Protein AF-A0A7X9MVZ3-F1 (afdb_monomer_lite)

Structure (mmCIF, N/CA/C/O backbone):
data_AF-A0A7X9MVZ3-F1
#
_entry.id   AF-A0A7X9MVZ3-F1
#
loop_
_atom_site.group_PDB
_atom_site.id
_atom_site.type_symbol
_atom_site.label_atom_id
_atom_site.label_alt_id
_atom_site.label_comp_id
_atom_site.label_asym_id
_atom_site.label_entity_id
_atom_site.label_seq_id
_atom_site.pdbx_PDB_ins_code
_atom_site.Cartn_x
_atom_site.Cartn_y
_atom_site.Cartn_z
_atom_site.occupancy
_atom_site.B_iso_or_equiv
_atom_site.auth_seq_id
_atom_site.auth_comp_id
_atom_site.auth_asym_id
_atom_site.auth_atom_id
_atom_site.pdbx_PDB_model_num
ATOM 1 N N . MET A 1 1 ? -8.293 7.832 -56.905 1.00 48.88 1 MET A N 1
ATOM 2 C CA . MET A 1 1 ? -7.081 8.363 -56.237 1.00 48.88 1 MET A CA 1
ATOM 3 C C . MET A 1 1 ? -7.266 8.619 -54.732 1.00 48.88 1 MET A C 1
ATOM 5 O O . MET A 1 1 ? -6.275 8.580 -54.026 1.00 48.88 1 MET A O 1
ATOM 9 N N . ALA A 1 2 ? -8.491 8.763 -54.198 1.00 55.69 2 ALA A N 1
ATOM 10 C CA . ALA A 1 2 ? -8.731 8.990 -52.758 1.00 55.69 2 ALA A CA 1
ATOM 11 C C . ALA A 1 2 ? -8.364 7.813 -51.818 1.00 55.69 2 ALA A C 1
ATOM 13 O O . ALA A 1 2 ? -8.031 8.020 -50.655 1.00 55.69 2 ALA A O 1
ATOM 14 N N . ASN A 1 3 ? -8.379 6.569 -52.317 1.00 55.69 3 ASN A N 1
ATOM 15 C CA . ASN A 1 3 ? -8.089 5.382 -51.499 1.00 55.69 3 ASN A CA 1
ATOM 16 C C . ASN A 1 3 ? -6.595 5.196 -51.174 1.00 55.69 3 ASN A C 1
ATOM 18 O O . ASN A 1 3 ? -6.268 4.532 -50.193 1.00 55.69 3 ASN A O 1
ATOM 22 N N . PHE A 1 4 ? -5.686 5.775 -51.970 1.00 60.03 4 PHE A N 1
ATOM 23 C CA . PHE A 1 4 ? -4.241 5.663 -51.736 1.00 60.03 4 PHE A CA 1
ATOM 24 C C . PHE A 1 4 ? -3.776 6.584 -50.601 1.00 60.03 4 PHE A C 1
ATOM 26 O O . PHE A 1 4 ? -3.093 6.116 -49.693 1.00 60.03 4 PHE A O 1
ATOM 33 N N . GLU A 1 5 ? -4.234 7.841 -50.571 1.00 62.38 5 GLU A N 1
ATOM 34 C CA . GLU A 1 5 ? -3.944 8.761 -49.459 1.00 62.38 5 GLU A CA 1
ATOM 35 C C . GLU A 1 5 ? -4.497 8.253 -48.125 1.00 62.38 5 GLU A C 1
ATOM 37 O O . GLU A 1 5 ? -3.836 8.368 -47.093 1.00 62.38 5 GLU A O 1
ATOM 42 N N . PHE A 1 6 ? -5.693 7.656 -48.127 1.00 65.94 6 PHE A N 1
ATOM 43 C CA . PHE A 1 6 ? -6.265 7.067 -46.916 1.00 65.94 6 PHE A CA 1
ATOM 44 C C . PHE A 1 6 ? -5.412 5.910 -46.389 1.00 65.94 6 PHE A C 1
ATOM 46 O O . PHE A 1 6 ? -5.160 5.831 -45.186 1.00 65.94 6 PHE A O 1
ATOM 53 N N . ARG A 1 7 ? -4.908 5.051 -47.283 1.00 66.31 7 ARG A N 1
ATOM 54 C CA . ARG A 1 7 ? -4.017 3.944 -46.917 1.00 66.31 7 ARG A CA 1
ATOM 55 C C . ARG A 1 7 ? -2.685 4.441 -46.369 1.00 66.31 7 ARG A C 1
ATOM 57 O O . ARG A 1 7 ? -2.187 3.856 -45.416 1.00 66.31 7 ARG A O 1
ATOM 64 N N . GLU A 1 8 ? -2.120 5.507 -46.930 1.00 68.06 8 GLU A N 1
ATOM 65 C CA . GLU A 1 8 ? -0.877 6.101 -46.427 1.00 68.06 8 GLU A CA 1
ATOM 66 C C . GLU A 1 8 ? -1.055 6.800 -45.079 1.00 68.06 8 GLU A C 1
ATOM 68 O O . GLU A 1 8 ? -0.182 6.685 -44.216 1.00 68.06 8 GLU A O 1
ATOM 73 N N . LYS A 1 9 ? -2.191 7.473 -44.855 1.00 68.50 9 LYS A N 1
ATOM 74 C CA . LYS A 1 9 ? -2.539 8.046 -43.546 1.00 68.50 9 LYS A CA 1
ATOM 75 C C . LYS A 1 9 ? -2.725 6.955 -42.493 1.00 68.50 9 LYS A C 1
ATOM 77 O O . LYS A 1 9 ? -2.188 7.089 -41.397 1.00 68.50 9 LYS A O 1
ATOM 82 N N . LEU A 1 10 ? -3.395 5.856 -42.845 1.00 69.88 10 LEU A N 1
ATOM 83 C CA . LEU A 1 10 ? -3.522 4.670 -41.992 1.00 69.88 10 LEU A CA 1
ATOM 84 C C . LEU A 1 10 ? -2.160 4.030 -41.703 1.00 69.88 10 LEU A C 1
ATOM 86 O O . LEU A 1 10 ? -1.856 3.786 -40.544 1.00 69.88 10 LEU A O 1
ATOM 90 N N . LYS A 1 11 ? -1.294 3.864 -42.709 1.00 69.56 11 LYS A N 1
ATOM 91 C CA . LYS A 1 11 ? 0.069 3.336 -42.519 1.00 69.56 11 LYS A CA 1
ATOM 92 C C . LYS A 1 11 ? 0.944 4.253 -41.662 1.00 69.56 11 LYS A C 1
ATOM 94 O O . LYS A 1 11 ? 1.782 3.767 -40.915 1.00 69.56 11 LYS A O 1
ATOM 99 N N . LYS A 1 12 ? 0.776 5.577 -41.762 1.00 67.81 12 LYS A N 1
ATOM 100 C CA . LYS A 1 12 ? 1.462 6.553 -40.898 1.00 67.81 12 LYS A CA 1
ATOM 101 C C . LYS A 1 12 ? 0.949 6.507 -39.462 1.00 67.81 12 LYS A C 1
ATOM 103 O O . LYS A 1 12 ? 1.763 6.598 -38.554 1.00 67.81 12 LYS A O 1
ATOM 108 N N . LEU A 1 13 ? -0.357 6.343 -39.260 1.00 64.81 13 LEU A N 1
ATOM 109 C CA . LEU A 1 13 ? -0.957 6.159 -37.936 1.00 64.81 13 LEU A CA 1
ATOM 110 C C . LEU A 1 13 ? -0.528 4.832 -37.303 1.00 64.81 13 LEU A C 1
ATOM 112 O O . LEU A 1 13 ? -0.133 4.817 -36.145 1.00 64.81 13 LEU A O 1
ATOM 116 N N . GLU A 1 14 ? -0.528 3.747 -38.073 1.00 64.38 14 GLU A N 1
ATOM 117 C CA . GLU A 1 14 ? -0.050 2.430 -37.646 1.00 64.38 14 GLU A CA 1
ATOM 118 C C . GLU A 1 14 ? 1.447 2.479 -37.312 1.00 64.38 14 GLU A C 1
ATOM 120 O O . GLU A 1 14 ? 1.848 2.071 -36.229 1.00 64.38 14 GLU A O 1
ATOM 125 N N . ASN A 1 15 ? 2.270 3.106 -38.160 1.00 63.06 15 ASN A N 1
ATOM 126 C CA . ASN A 1 15 ? 3.689 3.316 -37.871 1.00 63.06 15 ASN A CA 1
ATOM 127 C C . ASN A 1 15 ? 3.935 4.256 -36.684 1.00 63.06 15 ASN A C 1
ATOM 129 O O . ASN A 1 15 ? 4.943 4.085 -36.013 1.00 63.06 15 ASN A O 1
ATOM 133 N N . ALA A 1 16 ? 3.066 5.233 -36.410 1.00 61.06 16 ALA A N 1
ATOM 134 C CA . ALA A 1 16 ? 3.166 6.094 -35.228 1.00 61.06 16 ALA A CA 1
ATOM 135 C C . ALA A 1 16 ? 2.725 5.369 -33.946 1.00 61.06 16 ALA A C 1
ATOM 137 O O . ALA A 1 16 ? 3.296 5.600 -32.886 1.00 61.06 16 ALA A O 1
ATOM 138 N N . ALA A 1 17 ? 1.749 4.463 -34.046 1.00 59.72 17 ALA A N 1
ATOM 139 C CA . ALA A 1 17 ? 1.313 3.616 -32.942 1.00 59.72 17 ALA A CA 1
ATOM 140 C C . ALA A 1 17 ? 2.335 2.510 -32.621 1.00 59.72 17 ALA A C 1
ATOM 142 O O . ALA A 1 17 ? 2.545 2.197 -31.450 1.00 59.72 17 ALA A O 1
ATOM 143 N N . VAL A 1 18 ? 2.996 1.955 -33.645 1.00 59.69 18 VAL A N 1
ATOM 144 C CA . VAL A 1 18 ? 4.066 0.951 -33.512 1.00 59.69 18 VAL A CA 1
ATOM 145 C C . VAL A 1 18 ? 5.393 1.602 -33.105 1.00 59.69 18 VAL A C 1
ATOM 147 O O . VAL A 1 18 ? 6.078 1.068 -32.240 1.00 59.69 18 VAL A O 1
ATOM 150 N N . LYS A 1 19 ? 5.717 2.802 -33.615 1.00 51.12 19 LYS A N 1
ATOM 151 C CA . LYS A 1 19 ? 6.780 3.678 -33.080 1.00 51.12 19 LYS A CA 1
ATOM 152 C C . LYS A 1 19 ? 6.331 4.438 -31.830 1.00 51.12 19 LYS A C 1
ATOM 154 O O . LYS A 1 19 ? 6.714 5.591 -31.623 1.00 51.12 19 LYS A O 1
ATOM 159 N N . ASN A 1 20 ? 5.603 3.780 -30.933 1.00 51.31 20 ASN A N 1
ATOM 160 C CA . ASN A 1 20 ? 5.730 4.117 -29.521 1.00 51.31 20 ASN A CA 1
ATOM 161 C C . ASN A 1 20 ? 7.125 3.659 -29.052 1.00 51.31 20 ASN A C 1
ATOM 163 O O . ASN A 1 20 ? 7.259 2.801 -28.185 1.00 51.31 20 ASN A O 1
ATOM 167 N N . ASP A 1 21 ? 8.173 4.259 -29.630 1.00 50.97 21 ASP A N 1
ATOM 168 C CA . ASP A 1 21 ? 9.518 4.338 -29.068 1.00 50.97 21 ASP A CA 1
ATOM 169 C C . ASP A 1 21 ? 9.423 5.280 -27.864 1.00 50.97 21 ASP A C 1
ATOM 171 O O . ASP A 1 21 ? 9.967 6.385 -27.839 1.00 50.97 21 ASP A O 1
ATOM 175 N N . VAL A 1 22 ? 8.636 4.879 -26.865 1.00 53.94 22 VAL A N 1
ATOM 176 C CA . VAL A 1 22 ? 8.691 5.505 -25.556 1.00 53.94 22 VAL A CA 1
ATOM 177 C C . VAL A 1 22 ? 10.095 5.160 -25.074 1.00 53.94 22 VAL A C 1
ATOM 179 O O . VAL A 1 22 ? 10.392 3.971 -24.925 1.00 53.94 22 VAL A O 1
ATOM 182 N N . PRO A 1 23 ? 11.003 6.142 -24.912 1.00 49.72 23 PRO A N 1
ATOM 183 C CA . PRO A 1 23 ? 12.373 5.834 -24.544 1.00 49.72 23 PRO A CA 1
ATOM 184 C C . PRO A 1 23 ? 12.328 4.966 -23.281 1.00 49.72 23 PRO A C 1
ATOM 186 O O . PRO A 1 23 ? 11.515 5.261 -22.403 1.00 49.72 23 PRO A O 1
ATOM 189 N N . PRO A 1 24 ? 13.175 3.932 -23.131 1.00 54.59 24 PRO A N 1
ATOM 190 C CA . PRO A 1 24 ? 13.120 3.015 -21.981 1.00 54.59 24 PRO A CA 1
ATOM 191 C C . PRO A 1 24 ? 13.153 3.764 -20.633 1.00 54.59 24 PRO A C 1
ATOM 193 O O . PRO A 1 24 ? 12.615 3.323 -19.616 1.00 54.59 24 PRO A O 1
ATOM 196 N N . LYS A 1 25 ? 13.719 4.976 -20.649 1.00 50.94 25 LYS A N 1
ATOM 197 C CA . LYS A 1 25 ? 13.697 5.947 -19.556 1.00 50.94 25 LYS A CA 1
ATOM 198 C C . LYS A 1 25 ? 12.284 6.432 -19.190 1.00 50.94 25 LYS A C 1
ATOM 200 O O . LYS A 1 25 ? 11.972 6.477 -18.007 1.00 50.94 25 LYS A O 1
ATOM 205 N N . ALA A 1 26 ? 11.423 6.751 -20.153 1.00 53.16 26 ALA A N 1
ATOM 206 C CA . ALA A 1 26 ? 10.044 7.195 -19.933 1.00 53.16 26 ALA A CA 1
ATOM 207 C C . ALA A 1 26 ? 9.122 6.057 -19.463 1.00 53.16 26 ALA A C 1
ATOM 209 O O . ALA A 1 26 ? 8.292 6.287 -18.586 1.00 53.16 26 ALA A O 1
ATOM 210 N N . THR A 1 27 ? 9.327 4.821 -19.926 1.00 53.47 27 THR A N 1
ATOM 211 C CA . THR A 1 27 ? 8.652 3.629 -19.376 1.00 53.47 27 THR A CA 1
ATOM 212 C C . THR A 1 27 ? 9.051 3.402 -17.915 1.00 53.47 27 THR A C 1
ATOM 214 O O . THR A 1 27 ? 8.189 3.172 -17.067 1.00 53.47 27 THR A O 1
ATOM 217 N N . SER A 1 28 ? 10.338 3.569 -17.583 1.00 58.75 28 SER A N 1
ATOM 218 C CA . SER A 1 28 ? 10.827 3.483 -16.197 1.00 58.75 28 SER A CA 1
ATOM 219 C C . SER A 1 28 ? 10.344 4.635 -15.301 1.00 58.75 28 SER A C 1
ATOM 221 O O . SER A 1 28 ? 10.078 4.431 -14.116 1.00 58.75 28 SER A O 1
ATOM 223 N N . MET A 1 29 ? 10.181 5.835 -15.867 1.00 57.38 29 MET A N 1
ATOM 224 C CA . MET A 1 29 ? 9.731 7.033 -15.157 1.00 57.38 29 MET A CA 1
ATOM 225 C C . MET A 1 29 ? 8.218 6.999 -14.909 1.00 57.38 29 MET A C 1
ATOM 227 O O . MET A 1 29 ? 7.775 7.352 -13.818 1.00 57.38 29 MET A O 1
ATOM 231 N N . GLY A 1 30 ? 7.438 6.492 -15.870 1.00 62.31 30 GLY A N 1
ATOM 232 C CA . GLY A 1 30 ? 6.011 6.209 -15.709 1.00 62.31 30 GLY A CA 1
ATOM 233 C C . GLY A 1 30 ? 5.754 5.134 -14.652 1.00 62.31 30 GLY A C 1
ATOM 234 O O . GLY A 1 30 ? 4.924 5.337 -13.770 1.00 62.31 30 GLY A O 1
ATOM 235 N N . PHE A 1 31 ? 6.535 4.046 -14.660 1.00 66.38 31 PHE A N 1
ATOM 236 C CA . PHE A 1 31 ? 6.484 3.029 -13.604 1.00 66.38 31 PHE A CA 1
ATOM 237 C C . PHE A 1 31 ? 6.829 3.607 -12.226 1.00 66.38 31 PHE A C 1
ATOM 239 O O . PHE A 1 31 ? 6.125 3.330 -11.261 1.00 66.38 31 PHE A O 1
ATOM 246 N N . GLY A 1 32 ? 7.872 4.437 -12.124 1.00 70.25 32 GLY A N 1
ATOM 247 C CA . GLY A 1 32 ? 8.261 5.079 -10.865 1.00 70.25 32 GLY A CA 1
ATOM 248 C C . GLY A 1 32 ? 7.207 6.055 -10.332 1.00 70.25 32 GLY A C 1
ATOM 249 O O . GLY A 1 32 ? 6.886 6.025 -9.145 1.00 70.25 32 GLY A O 1
ATOM 250 N N . CYS A 1 33 ? 6.625 6.880 -11.208 1.00 77.00 33 CYS A N 1
ATOM 251 C CA . CYS A 1 33 ? 5.543 7.802 -10.854 1.00 77.00 33 CYS A CA 1
ATOM 252 C C . CYS A 1 33 ? 4.279 7.048 -10.420 1.00 77.00 33 CYS A C 1
ATOM 254 O O . CYS A 1 33 ? 3.673 7.395 -9.407 1.00 77.00 33 CYS A O 1
ATOM 256 N N . PHE A 1 34 ? 3.930 5.971 -11.126 1.00 79.69 34 PHE A N 1
ATOM 257 C CA . PHE A 1 34 ? 2.823 5.098 -10.752 1.00 79.69 34 PHE A CA 1
ATOM 258 C C . PHE A 1 34 ? 3.053 4.461 -9.377 1.00 79.69 34 PHE A C 1
ATOM 260 O O . PHE A 1 34 ? 2.172 4.513 -8.523 1.00 79.69 34 PHE A O 1
ATOM 267 N N . LEU A 1 35 ? 4.248 3.929 -9.112 1.00 81.25 35 LEU A N 1
ATOM 268 C CA . LEU A 1 35 ? 4.574 3.280 -7.839 1.00 81.25 35 LEU A CA 1
ATOM 269 C C . LEU A 1 35 ? 4.538 4.278 -6.667 1.00 81.25 35 LEU A C 1
ATOM 271 O O . LEU A 1 35 ? 3.916 3.995 -5.645 1.00 81.25 35 LEU A O 1
ATOM 275 N N . LEU A 1 36 ? 5.106 5.476 -6.845 1.00 84.19 36 LEU A N 1
ATOM 276 C CA . LEU A 1 36 ? 5.025 6.572 -5.868 1.00 84.19 36 LEU A CA 1
ATOM 277 C C . LEU A 1 36 ? 3.580 7.017 -5.607 1.00 84.19 36 LEU A C 1
ATOM 279 O O . LEU A 1 36 ? 3.176 7.136 -4.450 1.00 84.19 36 LEU A O 1
ATOM 283 N N . GLY A 1 37 ? 2.789 7.223 -6.664 1.00 85.56 37 GLY A N 1
ATOM 284 C CA . GLY A 1 37 ? 1.380 7.597 -6.546 1.00 85.56 37 GLY A CA 1
ATOM 285 C C . GLY A 1 37 ? 0.556 6.526 -5.833 1.00 85.56 37 GLY A C 1
ATOM 286 O O . GLY A 1 37 ? -0.272 6.847 -4.982 1.00 85.56 37 GLY A O 1
ATOM 287 N N . THR A 1 38 ? 0.837 5.250 -6.106 1.00 85.69 38 THR A N 1
ATOM 288 C CA . THR A 1 38 ? 0.139 4.128 -5.466 1.00 85.69 38 THR A CA 1
ATOM 289 C C . THR A 1 38 ? 0.490 4.020 -3.981 1.00 85.69 38 THR A C 1
ATOM 291 O O . THR A 1 38 ? -0.402 3.811 -3.164 1.00 85.69 38 THR A O 1
ATOM 294 N N . ILE A 1 39 ? 1.756 4.228 -3.596 1.00 86.75 39 ILE A N 1
ATOM 295 C CA . ILE A 1 39 ? 2.169 4.276 -2.180 1.00 86.75 39 ILE A CA 1
ATOM 296 C C . ILE A 1 39 ? 1.468 5.426 -1.447 1.00 86.75 39 ILE A C 1
ATOM 298 O O . ILE A 1 39 ? 0.931 5.228 -0.356 1.00 86.75 39 ILE A O 1
ATOM 302 N N . PHE A 1 40 ? 1.433 6.616 -2.052 1.00 91.06 40 PHE A N 1
ATOM 303 C CA . PHE A 1 40 ? 0.743 7.769 -1.473 1.00 91.06 40 PHE A CA 1
ATOM 304 C C . PHE A 1 40 ? -0.759 7.498 -1.294 1.00 91.06 40 PHE A C 1
ATOM 306 O O . PHE A 1 40 ? -1.325 7.769 -0.233 1.00 91.06 40 PHE A O 1
ATOM 313 N N . PHE A 1 41 ? -1.392 6.881 -2.293 1.00 88.88 41 PHE A N 1
ATOM 314 C CA . PHE A 1 41 ? -2.797 6.484 -2.242 1.00 88.88 41 PHE A CA 1
ATOM 315 C C . PHE A 1 41 ? -3.088 5.453 -1.140 1.00 88.88 41 PHE A C 1
ATOM 317 O O . PHE A 1 41 ? -4.072 5.591 -0.412 1.00 88.88 41 PHE A O 1
ATOM 324 N N . ILE A 1 42 ? -2.211 4.460 -0.953 1.00 90.31 42 ILE A N 1
ATOM 325 C CA . ILE A 1 42 ? -2.318 3.496 0.154 1.00 90.31 42 ILE A 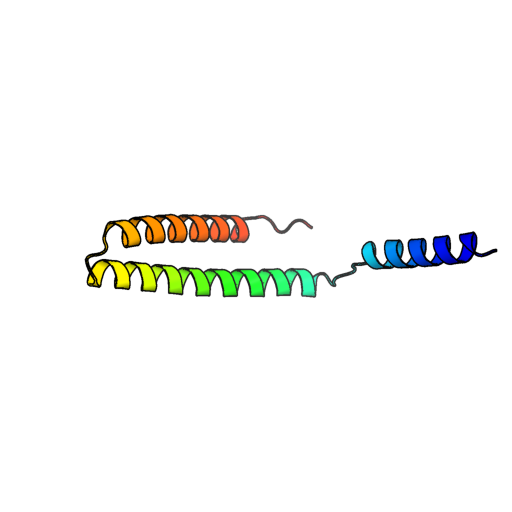CA 1
ATOM 326 C C . ILE A 1 42 ? -2.262 4.223 1.503 1.00 90.31 42 ILE A C 1
ATOM 328 O O . ILE A 1 42 ? -3.075 3.930 2.378 1.00 90.31 42 ILE A O 1
ATOM 332 N N . GLY A 1 43 ? -1.368 5.205 1.663 1.00 89.69 43 GLY A N 1
ATOM 333 C CA . GLY A 1 43 ? -1.292 6.024 2.877 1.00 89.69 43 GLY A CA 1
ATOM 334 C C . GLY A 1 43 ? -2.612 6.733 3.201 1.00 89.69 43 GLY A C 1
ATOM 335 O O . GLY A 1 43 ? -3.076 6.688 4.343 1.00 89.69 43 GLY A O 1
ATOM 336 N N . ILE A 1 44 ? -3.268 7.307 2.187 1.00 91.75 44 ILE A N 1
ATOM 337 C CA . ILE A 1 44 ? -4.596 7.923 2.336 1.00 91.75 44 ILE A CA 1
ATOM 338 C C . ILE A 1 44 ? -5.643 6.881 2.752 1.00 91.75 44 ILE A C 1
ATOM 340 O O . ILE A 1 44 ? -6.443 7.152 3.645 1.00 91.75 44 ILE A O 1
ATOM 344 N N . LEU A 1 45 ? -5.637 5.685 2.158 1.00 89.12 45 LEU A N 1
ATOM 345 C CA . LEU A 1 45 ? -6.574 4.611 2.516 1.00 89.12 45 LEU A CA 1
ATOM 346 C C . LEU A 1 45 ? -6.408 4.136 3.966 1.00 89.12 45 LEU A C 1
ATOM 348 O O . LEU A 1 45 ? -7.404 3.858 4.640 1.00 89.12 45 LEU A O 1
ATOM 352 N N . VAL A 1 46 ? -5.171 4.059 4.464 1.00 89.94 46 VAL A N 1
ATOM 353 C CA . VAL A 1 46 ? -4.906 3.721 5.871 1.00 89.94 46 VAL A CA 1
ATOM 354 C C . VAL A 1 46 ? -5.425 4.827 6.789 1.00 89.94 46 VAL A C 1
ATOM 356 O O . VAL A 1 46 ? -6.128 4.536 7.757 1.00 89.94 46 VAL A O 1
ATOM 359 N N . TYR A 1 47 ? -5.149 6.092 6.463 1.00 91.38 47 TYR A N 1
ATOM 360 C CA . TYR A 1 47 ? -5.674 7.229 7.220 1.00 91.38 47 TYR A CA 1
ATOM 361 C C . TYR A 1 47 ? -7.209 7.231 7.258 1.00 91.38 47 TYR A C 1
ATOM 363 O O . TYR A 1 47 ? -7.812 7.378 8.323 1.00 91.38 47 TYR A O 1
ATOM 371 N N . LEU A 1 48 ? -7.845 6.997 6.109 1.00 89.62 48 LEU A N 1
ATOM 372 C CA . LEU A 1 48 ? -9.295 6.914 5.989 1.00 89.62 48 LEU A CA 1
ATOM 373 C C . LEU A 1 48 ? -9.852 5.771 6.846 1.00 89.62 48 LEU A C 1
ATOM 375 O O . LEU A 1 48 ? -10.809 5.971 7.585 1.00 89.62 48 LEU A O 1
ATOM 379 N N . THR A 1 49 ? -9.200 4.609 6.834 1.00 89.00 49 THR A N 1
ATOM 380 C CA . THR A 1 49 ? -9.570 3.472 7.687 1.00 89.00 49 THR A CA 1
ATOM 381 C C . THR A 1 49 ? -9.563 3.867 9.167 1.00 89.00 49 THR A C 1
ATOM 383 O O . THR A 1 49 ? -10.563 3.659 9.851 1.00 89.00 49 THR A O 1
ATOM 386 N N . ILE A 1 50 ? -8.493 4.508 9.657 1.00 89.31 50 ILE A N 1
ATOM 387 C CA . ILE A 1 50 ? -8.404 4.991 11.049 1.00 89.31 50 ILE A CA 1
ATOM 388 C C . ILE A 1 50 ? -9.533 5.987 11.355 1.00 89.31 50 ILE A C 1
ATOM 390 O O . ILE A 1 50 ? -10.182 5.888 12.396 1.00 89.31 50 ILE A O 1
ATOM 394 N N . SER A 1 51 ? -9.816 6.909 10.432 1.00 89.31 51 SER A N 1
ATOM 395 C CA . SER A 1 51 ? -10.900 7.886 10.578 1.00 89.31 51 SER A CA 1
ATOM 396 C C . SER A 1 51 ? -12.280 7.222 10.689 1.00 89.31 51 SER 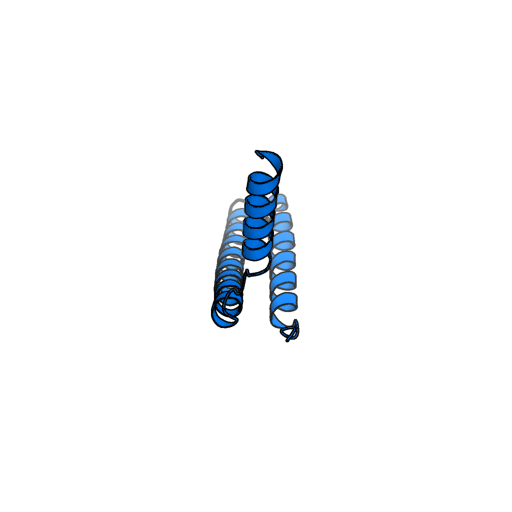A C 1
ATOM 398 O O . SER A 1 51 ? -13.082 7.609 11.542 1.00 89.31 51 SER A O 1
ATOM 400 N N . LEU A 1 52 ? -12.556 6.177 9.901 1.00 88.69 52 LEU A N 1
ATOM 401 C CA . LEU A 1 52 ? -13.811 5.422 9.999 1.00 88.69 52 LEU A CA 1
ATOM 402 C C . LEU A 1 52 ? -13.950 4.676 11.333 1.00 88.69 52 LEU A C 1
ATOM 404 O O . LEU A 1 52 ? -15.050 4.630 11.886 1.00 88.69 52 LEU A O 1
ATOM 408 N N . TYR A 1 53 ? -12.849 4.147 11.874 1.00 88.38 53 TYR A N 1
ATOM 409 C CA . TYR A 1 53 ? -12.849 3.519 13.198 1.00 88.38 53 TYR A CA 1
ATOM 410 C C . TYR A 1 53 ? -13.138 4.5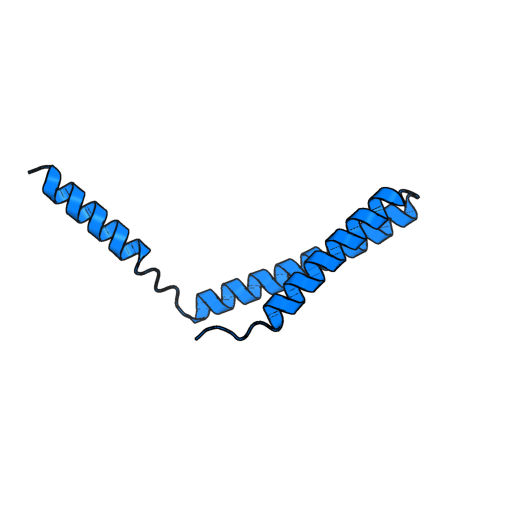25 14.320 1.00 88.38 53 TYR A C 1
ATOM 412 O O . TYR A 1 53 ? -13.908 4.205 15.223 1.00 88.38 53 TYR A O 1
ATOM 420 N N . ILE A 1 54 ? -12.595 5.747 14.243 1.00 91.19 54 ILE A N 1
ATOM 421 C CA . ILE A 1 54 ? -12.887 6.823 15.211 1.00 91.19 54 ILE A CA 1
ATOM 422 C C . ILE A 1 54 ? -14.375 7.208 15.183 1.00 91.19 54 ILE A C 1
ATOM 424 O O . ILE A 1 54 ? -14.966 7.478 16.224 1.00 91.19 54 ILE A O 1
ATOM 428 N N . ASN A 1 55 ? -15.002 7.188 14.005 1.00 90.88 55 ASN A N 1
ATOM 429 C CA . ASN A 1 55 ? -16.423 7.506 13.836 1.00 90.88 55 ASN A CA 1
ATOM 430 C C . ASN A 1 55 ? -17.368 6.318 14.127 1.00 90.88 55 ASN A C 1
ATOM 432 O O . ASN A 1 55 ? -18.558 6.406 13.837 1.00 90.88 55 ASN A O 1
ATOM 436 N N . ASN A 1 56 ? -16.867 5.211 14.695 1.00 88.19 56 ASN A N 1
ATOM 437 C CA . ASN A 1 56 ? -17.618 3.977 14.981 1.00 88.19 56 ASN A CA 1
ATOM 438 C C . ASN A 1 56 ? -18.250 3.296 13.745 1.00 88.19 56 ASN A C 1
ATOM 440 O O . ASN A 1 56 ? -19.139 2.452 13.875 1.00 88.19 56 ASN A O 1
ATOM 444 N N . ILE A 1 57 ? -17.778 3.605 12.532 1.00 89.19 57 ILE A N 1
ATOM 445 C CA . ILE A 1 57 ? -18.234 2.962 11.290 1.00 89.19 57 ILE A CA 1
ATOM 446 C C . ILE A 1 57 ? -17.328 1.759 11.004 1.00 89.19 57 ILE A C 1
ATOM 448 O O . ILE A 1 57 ? -16.490 1.760 10.098 1.00 89.19 57 ILE A O 1
ATOM 452 N N . TYR A 1 58 ? -17.498 0.701 11.797 1.00 86.75 58 TYR A N 1
ATOM 453 C CA . TYR A 1 58 ? -16.628 -0.481 11.760 1.00 86.75 58 TYR A CA 1
ATOM 454 C C . TYR A 1 58 ? -16.708 -1.269 10.445 1.00 86.75 58 TYR A C 1
ATOM 456 O O . TYR A 1 58 ? -15.699 -1.788 9.967 1.00 86.75 58 TYR A O 1
ATOM 464 N N . ILE A 1 59 ? -17.897 -1.337 9.838 1.00 87.94 59 ILE A N 1
ATOM 465 C CA . ILE A 1 59 ? -18.124 -2.038 8.562 1.00 87.94 59 ILE A CA 1
ATOM 466 C C . ILE A 1 59 ? -17.400 -1.319 7.421 1.00 87.94 59 ILE A C 1
ATOM 468 O O . ILE A 1 59 ? -16.718 -1.943 6.615 1.00 87.94 59 ILE A O 1
ATOM 472 N N . GLY A 1 60 ? -17.496 0.012 7.382 1.00 85.44 60 GLY A N 1
ATOM 473 C CA . GLY A 1 60 ? -16.771 0.806 6.395 1.00 85.44 60 GLY A CA 1
ATOM 474 C C . GLY A 1 60 ? -15.260 0.665 6.574 1.00 85.44 60 GLY A C 1
ATOM 475 O O . GLY A 1 60 ? -14.563 0.402 5.599 1.00 85.44 60 GLY A O 1
ATOM 476 N N . GLY A 1 61 ? -14.777 0.748 7.821 1.00 86.75 61 GLY A N 1
ATOM 477 C CA . GLY A 1 61 ? -13.358 0.598 8.150 1.00 86.75 61 GLY A CA 1
ATOM 478 C C . GLY A 1 61 ? -12.782 -0.759 7.736 1.00 86.75 61 GLY A C 1
ATOM 479 O O . GLY A 1 61 ? -11.714 -0.810 7.130 1.00 86.75 61 GLY A O 1
ATOM 480 N N . THR A 1 62 ? -13.497 -1.859 7.992 1.00 88.31 62 THR A N 1
ATOM 481 C CA . THR A 1 62 ? -13.055 -3.212 7.601 1.00 88.31 62 THR A CA 1
ATOM 482 C C . THR A 1 62 ? -12.969 -3.385 6.084 1.00 88.31 62 THR A C 1
ATOM 484 O O . THR A 1 62 ? -11.991 -3.954 5.594 1.00 88.31 62 THR A O 1
ATOM 487 N N . ILE A 1 63 ? -13.930 -2.846 5.327 1.00 90.75 63 ILE A N 1
ATOM 488 C CA . ILE A 1 63 ? -13.903 -2.888 3.857 1.00 90.75 63 ILE A CA 1
ATOM 489 C C . ILE A 1 63 ? -12.714 -2.089 3.312 1.00 90.75 63 ILE A C 1
ATOM 491 O O . ILE A 1 63 ? -11.955 -2.601 2.485 1.00 90.75 63 ILE A O 1
ATOM 495 N N . THR A 1 64 ? -12.499 -0.857 3.785 1.00 89.38 64 THR A N 1
ATOM 496 C CA . THR A 1 64 ? -11.374 -0.030 3.315 1.00 89.38 64 THR A CA 1
ATOM 497 C C . THR A 1 64 ? -10.017 -0.609 3.693 1.00 89.38 64 THR A C 1
ATOM 499 O O . THR A 1 64 ? -9.076 -0.500 2.907 1.00 89.38 64 THR A O 1
ATOM 502 N N . LEU A 1 65 ? -9.918 -1.296 4.833 1.00 89.75 65 LEU A N 1
ATOM 503 C CA . LEU A 1 65 ? -8.708 -2.008 5.238 1.00 89.75 65 LEU A CA 1
ATOM 504 C C . LEU A 1 65 ? -8.400 -3.155 4.263 1.00 89.75 65 LEU A C 1
ATOM 506 O O . LEU A 1 65 ? -7.275 -3.272 3.778 1.00 89.75 65 LEU A O 1
ATOM 510 N N . PHE A 1 66 ? -9.408 -3.950 3.893 1.00 93.25 66 PHE A N 1
ATOM 511 C CA . PHE A 1 66 ? -9.245 -5.043 2.930 1.00 93.25 66 PHE A CA 1
ATOM 512 C C . PHE A 1 66 ? -8.802 -4.539 1.545 1.00 93.25 66 PHE A C 1
ATOM 514 O O . PHE A 1 66 ? -7.901 -5.103 0.913 1.00 93.25 66 PHE A O 1
ATO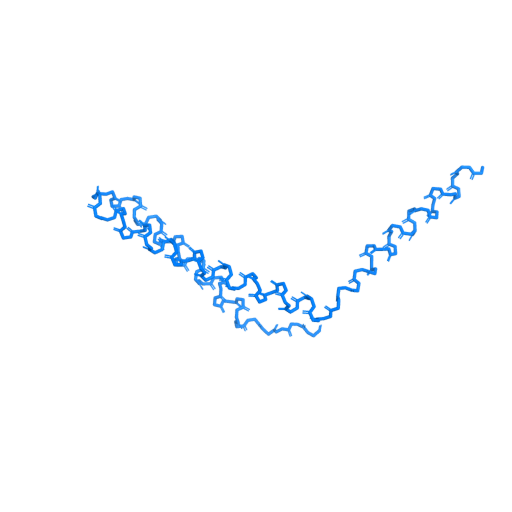M 521 N N . VAL A 1 67 ? -9.388 -3.427 1.093 1.00 90.38 67 VAL A N 1
ATOM 522 C CA . VAL A 1 67 ? -8.987 -2.749 -0.148 1.00 90.38 67 VAL A CA 1
ATOM 523 C C . VAL A 1 67 ? -7.540 -2.259 -0.052 1.00 90.38 67 VAL A C 1
ATOM 525 O O . VAL A 1 67 ? -6.748 -2.519 -0.958 1.00 90.38 67 VAL A O 1
ATOM 528 N N . SER A 1 68 ? -7.161 -1.617 1.056 1.00 90.19 68 SER A N 1
ATOM 529 C CA . SER A 1 68 ? -5.793 -1.137 1.290 1.00 90.19 68 SER A CA 1
ATOM 530 C C . SER A 1 68 ? -4.759 -2.272 1.219 1.00 90.19 68 SER A C 1
ATOM 532 O O . SER A 1 68 ? -3.754 -2.142 0.517 1.00 90.19 68 SER A O 1
ATOM 534 N N . ILE A 1 69 ? -5.039 -3.424 1.844 1.00 90.62 69 ILE A N 1
ATOM 535 C CA . ILE A 1 69 ? -4.175 -4.619 1.781 1.00 90.62 69 ILE A CA 1
ATOM 536 C C . ILE A 1 69 ? -4.036 -5.127 0.342 1.00 90.62 69 ILE A C 1
ATOM 538 O O . ILE A 1 69 ? -2.936 -5.470 -0.092 1.00 90.62 69 ILE A O 1
ATOM 542 N N . THR A 1 70 ? -5.133 -5.155 -0.415 1.00 90.31 70 THR A 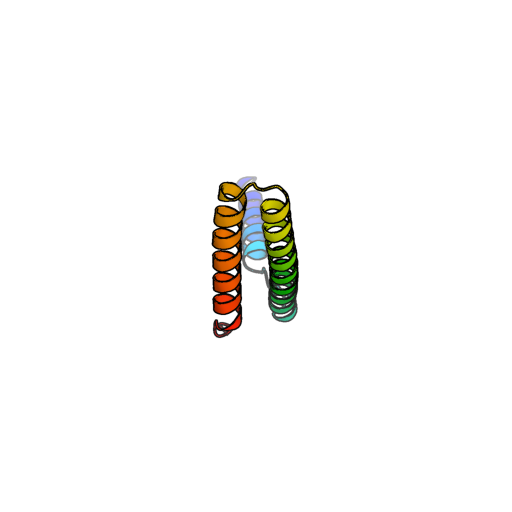N 1
ATOM 543 C CA . THR A 1 70 ? -5.120 -5.611 -1.812 1.00 90.31 70 THR A CA 1
ATOM 544 C C . THR A 1 70 ? -4.217 -4.724 -2.673 1.00 90.31 70 THR A C 1
ATOM 546 O O . THR A 1 70 ? -3.388 -5.231 -3.431 1.00 90.31 70 THR A O 1
ATOM 549 N N . PHE A 1 71 ? -4.305 -3.401 -2.513 1.00 86.75 71 PHE A N 1
ATOM 550 C CA . PHE A 1 71 ? -3.409 -2.464 -3.196 1.00 86.75 71 PHE A CA 1
ATOM 551 C C . PHE A 1 71 ? -1.952 -2.630 -2.759 1.00 86.75 71 PHE A C 1
ATOM 553 O O . PHE A 1 71 ? -1.063 -2.644 -3.611 1.00 86.75 71 PHE A O 1
ATOM 560 N N . ALA A 1 72 ? -1.693 -2.826 -1.464 1.00 87.94 72 ALA A N 1
ATOM 561 C CA . ALA A 1 72 ? -0.347 -3.103 -0.971 1.00 87.94 72 ALA A CA 1
ATOM 562 C C . ALA A 1 72 ? 0.239 -4.384 -1.594 1.00 87.94 72 ALA A C 1
ATOM 564 O O . ALA A 1 72 ? 1.403 -4.400 -1.996 1.00 87.94 72 ALA A O 1
ATOM 565 N N . PHE A 1 73 ? -0.575 -5.431 -1.759 1.00 88.31 73 PHE A N 1
ATOM 566 C CA . PHE A 1 73 ? -0.163 -6.666 -2.426 1.00 88.31 73 PHE A CA 1
ATOM 567 C C . PHE A 1 73 ? 0.162 -6.452 -3.909 1.00 88.31 73 PHE A C 1
ATOM 569 O O . PHE 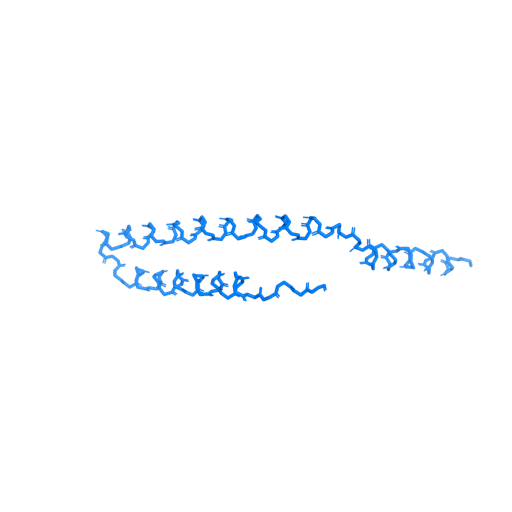A 1 73 ? 1.169 -6.966 -4.400 1.00 88.31 73 PHE A O 1
ATOM 576 N N . ILE A 1 74 ? -0.649 -5.664 -4.622 1.00 84.44 74 ILE A N 1
ATOM 577 C CA . ILE A 1 74 ? -0.399 -5.309 -6.026 1.00 84.44 74 ILE A CA 1
ATOM 578 C C . ILE A 1 74 ? 0.921 -4.540 -6.156 1.00 84.44 74 ILE A C 1
ATOM 580 O O . ILE A 1 74 ? 1.734 -4.878 -7.014 1.00 84.44 74 ILE A O 1
ATOM 584 N N . VAL A 1 75 ? 1.179 -3.566 -5.277 1.00 84.00 75 VAL A N 1
ATOM 585 C CA . VAL A 1 75 ? 2.450 -2.821 -5.254 1.00 84.00 75 VAL A CA 1
ATOM 586 C C . VAL A 1 75 ? 3.626 -3.749 -4.962 1.00 84.00 75 VAL A C 1
ATOM 588 O O . VAL A 1 75 ? 4.644 -3.673 -5.646 1.00 84.00 75 VAL A O 1
ATOM 591 N N . PHE A 1 76 ? 3.485 -4.665 -4.004 1.00 82.12 76 PHE A N 1
ATOM 592 C CA . PHE A 1 76 ? 4.524 -5.645 -3.695 1.00 82.12 76 PHE A CA 1
ATOM 593 C C . PHE A 1 76 ? 4.829 -6.550 -4.897 1.00 82.12 76 PHE A C 1
ATOM 595 O O . PHE A 1 76 ? 5.994 -6.780 -5.233 1.00 82.12 76 PHE A O 1
ATOM 602 N N . LYS A 1 77 ? 3.794 -7.024 -5.599 1.00 79.31 77 LYS A N 1
ATOM 603 C CA . LYS A 1 77 ? 3.944 -7.809 -6.832 1.00 79.31 77 LYS A CA 1
ATOM 604 C C . LYS A 1 77 ? 4.572 -7.002 -7.967 1.00 79.31 77 LYS A C 1
ATOM 606 O O . LYS A 1 77 ? 5.418 -7.548 -8.664 1.00 79.31 77 LYS A O 1
ATOM 611 N N . LEU A 1 78 ? 4.216 -5.728 -8.122 1.00 76.50 78 LEU A N 1
ATOM 612 C CA . LEU A 1 78 ? 4.823 -4.812 -9.096 1.00 76.50 78 LEU A CA 1
ATOM 613 C C . LEU A 1 78 ? 6.296 -4.530 -8.795 1.00 76.50 78 LEU A C 1
ATOM 615 O O . LEU A 1 78 ? 7.100 -4.472 -9.718 1.00 76.50 78 LEU A O 1
ATOM 619 N N . TRP A 1 79 ? 6.662 -4.387 -7.520 1.00 71.62 79 TRP A N 1
ATOM 620 C CA . TRP A 1 79 ? 8.053 -4.197 -7.107 1.00 71.62 79 TRP A CA 1
ATOM 621 C C . TRP A 1 79 ? 8.888 -5.459 -7.343 1.00 71.62 79 TRP A C 1
ATOM 623 O O . TRP A 1 79 ? 10.031 -5.382 -7.787 1.00 71.62 79 TRP A O 1
ATOM 633 N N . THR A 1 80 ? 8.313 -6.627 -7.051 1.00 69.88 80 THR A N 1
ATOM 634 C CA . THR A 1 80 ? 8.996 -7.926 -7.168 1.00 69.88 80 THR A CA 1
ATOM 635 C C . THR A 1 80 ? 8.983 -8.464 -8.602 1.00 69.88 80 THR A C 1
ATOM 637 O O . THR A 1 80 ? 9.679 -9.432 -8.903 1.00 69.88 80 THR A O 1
ATOM 640 N N . ALA A 1 81 ? 8.196 -7.866 -9.500 1.00 67.94 81 ALA A N 1
ATOM 641 C CA . ALA A 1 81 ? 8.170 -8.261 -10.897 1.00 67.94 81 ALA A CA 1
ATOM 642 C C . ALA A 1 81 ? 9.551 -8.000 -11.526 1.00 67.94 81 ALA A C 1
ATOM 644 O O . ALA A 1 81 ? 10.031 -6.861 -11.498 1.00 67.94 81 ALA A O 1
ATOM 645 N N . PRO A 1 82 ? 10.209 -9.023 -12.104 1.00 55.47 82 PRO A N 1
ATOM 646 C CA . PRO A 1 82 ? 11.411 -8.796 -12.887 1.00 55.47 82 PRO A CA 1
ATOM 647 C C . PRO A 1 82 ? 11.032 -7.865 -14.038 1.00 55.47 82 PRO A C 1
ATOM 649 O O . PRO A 1 82 ? 10.093 -8.150 -14.783 1.00 55.47 82 PRO A O 1
ATOM 652 N N . LYS A 1 83 ? 11.723 -6.723 -14.146 1.00 54.00 83 LYS A N 1
ATOM 653 C CA . LYS A 1 83 ? 11.565 -5.804 -15.277 1.00 54.00 83 LYS A CA 1
ATOM 654 C C . LYS A 1 83 ? 11.804 -6.624 -16.542 1.00 54.00 83 LYS A C 1
ATOM 656 O O . LYS A 1 83 ? 12.926 -7.084 -16.745 1.00 54.00 83 LYS A O 1
ATOM 661 N N . LEU A 1 84 ? 10.747 -6.878 -17.319 1.00 50.25 84 LEU A N 1
ATOM 662 C CA . LEU A 1 84 ? 10.904 -7.551 -18.603 1.00 50.25 84 LEU A CA 1
ATOM 663 C C . LEU A 1 84 ? 11.863 -6.709 -19.465 1.00 50.25 84 LEU A C 1
ATOM 665 O O . LEU A 1 84 ? 11.711 -5.482 -19.465 1.00 50.25 84 LEU A O 1
ATOM 669 N N . PRO A 1 85 ? 12.868 -7.349 -20.094 1.00 45.72 85 PRO A N 1
ATOM 670 C CA . PRO A 1 85 ? 13.854 -6.674 -20.933 1.00 45.72 85 PRO A CA 1
ATOM 671 C C . PRO A 1 85 ? 13.217 -5.998 -22.149 1.00 45.72 85 PRO A C 1
ATOM 673 O O . PRO A 1 85 ? 12.182 -6.508 -22.639 1.00 45.72 85 PRO A O 1
#

Foldseek 3Di:
DVVVVVVVVVVVVVVVVVPPPVPVVNVVVVLVVVLVVLVVVLVVLQVVLVVCVVVVVPVVSVVSVVVSVVSVVVSVCSVPDDPDD

Sequence (85 aa):
MANFEFREKLKKLENAAVKNDVPPKATSMGFGCFLLGTIFFIGILVYLTISLYINNIYIGGTITLFVSITFAFIVFKLWTAPKLP

Radius of gyration: 21.91 Å; chains: 1; bounding box: 32×18×71 Å

Secondary structure (DSSP, 8-state):
-HHHHHHHHHHHHHHHHHT----HHHHHHHHHHHHHHHHHHHHHHHHHHHHHHHTT-HHHHHHHHHHHHHHHHHHHHHHHS----

pLDDT: mean 74.77, std 14.95, range [45.72, 93.25]